Protein AF-A0A3D3GBI4-F1 (afdb_monomer_lite)

Foldseek 3Di:
DDDDDDDPPDDPDDDDPDPPPPPPPDDQQAADFAWKAFPDKPDPLQAIWGKDFDDDPRGTFKIFIAGDDPHPDGDRDIWTWDDDPVFIWTDDVQWIWTRRHHFWIWIARNVVRIITIIGHD

Secondary structure (DSSP, 8-state):
--------------------------------SEEEEEEEESSTTPPPEEEEEEEETTEEEEEEEEE-SS-S----EEEEEEEETTEEEEEETTEEEEE-SSSEEEEEETTTTEEEEEEE-

pLDDT: mean 82.1, std 20.18, range [38.22, 98.38]

Sequence (121 aa):
MKLVSVPACLLLLGAAANLAAAADLNSPNDLKNGLYVPLTANNSSVCPQEVRTFRQNGRLTAIKVAYVGDCYYSGPFEYYCAETPNELRCSSPGMLFVIRDSTHYLWINETYDIFAEFELE

Radius of gyration: 24.99 Å; chains: 1; bounding box: 65×33×74 Å

Structure (mmCIF, N/CA/C/O backbone):
data_AF-A0A3D3GBI4-F1
#
_entry.id   AF-A0A3D3GBI4-F1
#
loop_
_atom_site.group_PDB
_atom_site.id
_atom_site.type_symbol
_atom_site.label_atom_id
_atom_site.label_alt_id
_atom_site.label_comp_id
_atom_site.label_asym_id
_atom_site.label_entity_id
_atom_site.label_seq_id
_atom_site.pdbx_PDB_ins_code
_atom_site.Cartn_x
_atom_site.Cartn_y
_atom_site.Cartn_z
_atom_site.occupancy
_atom_site.B_iso_or_equiv
_atom_site.auth_seq_id
_atom_site.auth_comp_id
_atom_site.auth_asym_id
_atom_site.auth_atom_id
_atom_site.pdbx_PDB_model_num
ATOM 1 N N . MET A 1 1 ? -50.222 20.719 60.724 1.00 45.97 1 MET A N 1
ATOM 2 C CA . MET A 1 1 ? -49.212 19.896 60.025 1.00 45.97 1 MET A CA 1
ATOM 3 C C . MET A 1 1 ? -49.905 18.879 59.122 1.00 45.97 1 MET A C 1
ATOM 5 O O . MET A 1 1 ? -50.408 17.891 59.634 1.00 45.97 1 MET A O 1
ATOM 9 N N . LYS A 1 2 ? -49.955 19.121 57.809 1.00 38.66 2 LYS A N 1
ATOM 10 C CA . LYS A 1 2 ? -49.663 18.145 56.741 1.00 38.66 2 LYS A CA 1
ATOM 11 C C . LYS A 1 2 ? -49.747 18.857 55.391 1.00 38.66 2 LYS A C 1
ATOM 13 O O . LYS A 1 2 ? -50.551 19.764 55.214 1.00 38.66 2 LYS A O 1
ATOM 18 N N . LEU A 1 3 ? -48.797 18.497 54.538 1.00 40.19 3 LEU A N 1
ATOM 19 C CA . LEU A 1 3 ? -48.346 19.220 53.364 1.00 40.19 3 LEU A CA 1
ATOM 20 C C . LEU A 1 3 ? -49.242 19.045 52.129 1.00 40.19 3 LEU A C 1
ATOM 22 O O . LEU A 1 3 ? -49.861 18.008 51.915 1.00 40.19 3 LEU A O 1
ATOM 26 N N . VAL A 1 4 ? -49.180 20.108 51.329 1.00 44.00 4 VAL A N 1
ATOM 27 C CA . VAL A 1 4 ? -49.397 20.298 49.887 1.00 44.00 4 VAL A CA 1
ATOM 28 C C . VAL A 1 4 ? -48.995 19.098 49.013 1.00 44.00 4 VAL A C 1
ATOM 30 O O . VAL A 1 4 ? -47.946 18.506 49.249 1.00 44.00 4 VAL A O 1
ATOM 33 N N . SER A 1 5 ? -49.735 18.843 47.926 1.00 44.22 5 SER A N 1
ATOM 34 C CA . SER A 1 5 ? -49.130 18.546 46.613 1.00 44.22 5 SER A CA 1
ATOM 35 C C . SER A 1 5 ? -50.149 18.704 45.474 1.00 44.22 5 SER A C 1
ATOM 37 O O . SER A 1 5 ? -51.191 18.053 45.462 1.00 44.22 5 SER A O 1
ATOM 39 N N . VAL A 1 6 ? -49.834 19.600 44.537 1.00 50.53 6 VAL A N 1
ATOM 40 C CA . VAL A 1 6 ? -50.540 19.876 43.276 1.00 50.53 6 VAL A CA 1
ATOM 41 C C . VAL A 1 6 ? -49.883 19.025 42.184 1.00 50.53 6 VAL A C 1
ATOM 43 O O . VAL A 1 6 ? -48.655 19.064 42.086 1.00 50.53 6 VAL A O 1
ATOM 46 N N . PRO A 1 7 ? -50.619 18.294 41.327 1.00 53.81 7 PRO A N 1
ATOM 47 C CA . PRO A 1 7 ? -49.999 17.648 40.183 1.00 53.81 7 PRO A CA 1
ATOM 48 C C . PRO A 1 7 ? -49.744 18.689 39.086 1.00 53.81 7 PRO A C 1
ATOM 50 O O . PRO A 1 7 ? -50.653 19.154 38.400 1.00 53.81 7 PRO A O 1
ATOM 53 N N . ALA A 1 8 ? -48.471 19.048 38.945 1.00 52.56 8 ALA A N 1
ATOM 54 C CA . ALA A 1 8 ? -47.918 19.741 37.796 1.00 52.56 8 ALA A CA 1
ATOM 55 C C . ALA A 1 8 ? -48.031 18.840 36.554 1.00 52.56 8 ALA A C 1
ATOM 57 O O . ALA A 1 8 ? -47.283 17.872 36.417 1.00 52.56 8 ALA A O 1
ATOM 58 N N . CYS A 1 9 ? -48.956 19.144 35.641 1.00 45.69 9 CYS A N 1
ATOM 59 C CA . CYS A 1 9 ? -48.898 18.594 34.290 1.00 45.69 9 CYS A CA 1
ATOM 60 C C . CYS A 1 9 ? -47.935 19.471 33.485 1.00 45.69 9 CYS A C 1
ATOM 62 O O . CYS A 1 9 ? -48.255 20.584 33.068 1.00 45.69 9 CYS A O 1
ATOM 64 N N . LEU A 1 10 ? -46.700 18.982 33.436 1.00 53.53 10 LEU A N 1
ATOM 65 C CA . LEU A 1 10 ? -45.513 19.616 32.893 1.00 53.53 10 LEU A CA 1
ATOM 66 C C . LEU A 1 10 ? -45.662 19.876 31.385 1.00 53.53 10 LEU A C 1
ATOM 68 O O . LEU A 1 10 ? -46.054 19.001 30.617 1.00 53.53 10 LEU A O 1
ATOM 72 N N . LEU A 1 11 ? -45.296 21.094 30.994 1.00 48.66 11 LEU A N 1
ATOM 73 C CA . LEU A 1 11 ? -45.111 21.566 29.626 1.00 48.66 11 LEU A CA 1
ATOM 74 C C . LEU A 1 11 ? -44.174 20.633 28.841 1.00 48.66 11 LEU A C 1
ATOM 76 O O . LEU A 1 11 ? -43.018 20.462 29.220 1.00 48.66 11 LEU A O 1
ATOM 80 N N . LEU A 1 12 ? -44.636 20.098 27.710 1.00 49.75 12 LEU A N 1
ATOM 81 C CA . LEU A 1 12 ? -43.760 19.513 26.694 1.00 49.75 12 LEU A CA 1
ATOM 82 C C . LEU A 1 12 ? -43.375 20.607 25.689 1.00 49.75 12 LEU A C 1
ATOM 84 O O . LEU A 1 12 ? -44.030 20.802 24.669 1.00 49.75 12 LEU A O 1
ATOM 88 N N . LEU A 1 13 ? -42.304 21.333 26.008 1.00 53.69 13 LEU A N 1
ATOM 89 C CA . LEU A 1 13 ? -41.480 22.058 25.040 1.00 53.69 13 LEU A CA 1
ATOM 90 C C . LEU A 1 13 ? -40.126 21.345 24.957 1.00 53.69 13 LEU A C 1
ATOM 92 O O . LEU A 1 13 ? -39.475 21.127 25.974 1.00 53.69 13 LEU A O 1
ATOM 96 N N . GLY A 1 14 ? -39.709 21.009 23.741 1.00 47.09 14 GLY A N 1
ATOM 97 C CA . GLY A 1 14 ? -38.411 20.407 23.425 1.00 47.09 14 GLY A CA 1
ATOM 98 C C . GLY A 1 14 ? -38.514 19.743 22.054 1.00 47.09 14 GLY A C 1
ATOM 99 O O . GLY A 1 14 ? -38.974 18.615 21.961 1.00 47.09 14 GLY A O 1
ATOM 100 N N . ALA A 1 15 ? -38.420 20.467 20.937 1.00 53.03 15 ALA A N 1
ATOM 101 C CA . ALA A 1 15 ? -37.238 21.126 20.375 1.00 53.03 15 ALA A CA 1
ATOM 102 C C . ALA A 1 15 ? -36.082 20.154 20.077 1.00 53.03 15 ALA A C 1
ATOM 104 O O . ALA A 1 15 ? -35.593 19.460 20.960 1.00 53.03 15 ALA A O 1
ATOM 105 N N . ALA A 1 16 ? -35.637 20.216 18.817 1.00 52.06 16 ALA A N 1
ATOM 106 C CA . ALA A 1 16 ? -34.437 19.613 18.241 1.00 52.06 16 ALA A CA 1
ATOM 107 C C . ALA A 1 16 ? -34.462 18.087 18.029 1.00 52.06 16 ALA A C 1
ATOM 109 O O . ALA A 1 16 ? -33.793 17.320 18.716 1.00 52.06 16 ALA A O 1
ATOM 110 N N . ALA A 1 17 ? -35.136 17.654 16.956 1.00 50.12 17 ALA A N 1
ATOM 111 C CA . ALA A 1 17 ? -34.639 16.502 16.212 1.00 50.12 17 ALA A CA 1
ATOM 112 C C . ALA A 1 17 ? -33.276 16.904 15.629 1.00 50.12 17 ALA A C 1
ATOM 114 O O . ALA A 1 17 ? -33.194 17.733 14.722 1.00 50.12 17 ALA A O 1
ATOM 115 N N . ASN A 1 18 ? -32.213 16.386 16.240 1.00 49.69 18 ASN A N 1
ATOM 116 C CA . ASN A 1 18 ? -30.837 16.559 15.803 1.00 49.69 18 ASN A CA 1
ATOM 117 C C . ASN A 1 18 ? -30.716 16.208 14.314 1.00 49.69 18 ASN A C 1
ATOM 119 O O . ASN A 1 18 ? -30.832 15.042 13.938 1.00 49.69 18 ASN A O 1
ATOM 123 N N . LEU A 1 19 ? -30.426 17.207 13.475 1.00 48.38 19 LEU A N 1
ATOM 124 C CA . LEU A 1 19 ? -29.750 16.978 12.203 1.00 48.38 19 LEU A CA 1
ATOM 125 C C . LEU A 1 19 ? -28.326 16.497 12.515 1.00 48.38 19 LEU A C 1
ATOM 127 O O . LEU A 1 19 ? -27.371 17.263 12.471 1.00 48.38 19 LEU A O 1
ATOM 131 N N . ALA A 1 20 ? -28.181 15.214 12.833 1.00 50.03 20 ALA A N 1
ATOM 132 C CA . ALA A 1 20 ? -26.920 14.499 12.689 1.00 50.03 20 ALA A CA 1
ATOM 133 C C . ALA A 1 20 ? -26.933 13.787 11.330 1.00 50.03 20 ALA A C 1
ATOM 135 O O . ALA A 1 20 ? -26.866 12.570 11.233 1.00 50.03 20 ALA A O 1
ATOM 136 N N . ALA A 1 21 ? -27.082 14.582 10.275 1.00 44.81 21 ALA A N 1
ATOM 137 C CA . ALA A 1 21 ? -26.713 14.204 8.920 1.00 44.81 21 ALA A CA 1
ATOM 138 C C . ALA A 1 21 ? -25.536 15.096 8.513 1.00 44.81 21 ALA A C 1
ATOM 140 O O . ALA A 1 21 ? -25.575 15.804 7.510 1.00 44.81 21 ALA A O 1
ATOM 141 N N . ALA A 1 22 ? -24.493 15.109 9.349 1.00 44.62 22 ALA A N 1
ATOM 142 C CA . ALA A 1 22 ? -23.168 15.364 8.822 1.00 44.62 22 ALA A CA 1
ATOM 143 C C . ALA A 1 22 ? -22.858 14.129 7.985 1.00 44.62 22 ALA A C 1
ATOM 145 O O . ALA A 1 22 ? -22.740 13.028 8.517 1.00 44.62 22 ALA A O 1
ATOM 146 N N . ALA A 1 23 ? -22.902 14.326 6.673 1.00 44.06 23 ALA A N 1
ATOM 147 C CA . ALA A 1 23 ? -22.585 13.330 5.681 1.00 44.06 23 ALA A CA 1
ATOM 148 C C . ALA A 1 23 ? -21.359 12.523 6.118 1.00 44.06 23 ALA A C 1
ATOM 150 O O . ALA A 1 23 ? -20.313 13.086 6.442 1.00 44.06 23 ALA A O 1
ATOM 151 N N . ASP A 1 24 ? -21.549 11.210 6.117 1.00 40.38 24 ASP A N 1
ATOM 152 C CA . ASP A 1 24 ? -20.538 10.162 6.098 1.00 40.38 24 ASP A CA 1
ATOM 153 C C . ASP A 1 24 ? -19.692 10.366 4.825 1.00 40.38 24 ASP A C 1
ATOM 155 O O . ASP A 1 24 ? -19.893 9.750 3.780 1.00 40.38 24 ASP A O 1
ATOM 159 N N . LEU A 1 25 ? -18.868 11.412 4.837 1.00 38.22 25 LEU A N 1
ATOM 160 C CA . LEU A 1 25 ? -18.054 11.841 3.713 1.00 38.22 25 LEU A CA 1
ATOM 161 C C . LEU A 1 25 ? -16.840 10.914 3.658 1.00 38.22 25 LEU A C 1
ATOM 163 O O . LEU A 1 25 ? -15.840 11.159 4.319 1.00 38.22 25 LEU A O 1
ATOM 167 N N . ASN A 1 26 ? -16.934 9.879 2.822 1.00 43.72 26 ASN A N 1
ATOM 168 C CA . ASN A 1 26 ? -15.786 9.214 2.204 1.00 43.72 26 ASN A CA 1
ATOM 169 C C . ASN A 1 26 ? -14.736 8.630 3.168 1.00 43.72 26 ASN A C 1
ATOM 171 O O . ASN A 1 26 ? -13.576 9.026 3.090 1.00 43.72 26 ASN A O 1
ATOM 175 N N . SER A 1 27 ? -15.065 7.659 4.024 1.00 44.62 27 SER A N 1
ATOM 176 C CA . SER A 1 27 ? -13.991 6.867 4.649 1.00 44.62 27 SER A CA 1
ATOM 177 C C . SER A 1 27 ? -13.680 5.645 3.774 1.00 44.62 27 SER A C 1
ATOM 179 O O . SER A 1 27 ? -14.500 4.721 3.742 1.00 44.62 27 SER A O 1
ATOM 181 N N . PRO A 1 28 ? -12.541 5.593 3.048 1.00 56.06 28 PRO A N 1
ATOM 182 C CA . PRO A 1 28 ? -12.109 4.410 2.308 1.00 56.06 28 PRO A CA 1
ATOM 183 C C . PRO A 1 28 ? -11.606 3.359 3.303 1.00 56.06 28 PRO A C 1
ATOM 185 O O . PRO A 1 28 ? -10.417 3.094 3.421 1.00 56.06 28 PRO A O 1
ATOM 188 N N . ASN A 1 29 ? -12.527 2.791 4.081 1.00 65.19 29 ASN A N 1
ATOM 189 C CA . ASN A 1 29 ? -12.224 1.878 5.185 1.00 65.19 29 ASN A CA 1
ATOM 190 C C . ASN A 1 29 ? -12.005 0.433 4.745 1.00 65.19 29 ASN A C 1
ATOM 192 O O . ASN A 1 29 ? -11.975 -0.474 5.582 1.00 65.19 29 ASN A O 1
ATOM 196 N N . ASP A 1 30 ? -11.881 0.206 3.444 1.00 80.69 30 ASP A N 1
ATOM 197 C CA . ASP A 1 30 ? -11.824 -1.130 2.898 1.00 80.69 30 ASP A CA 1
ATOM 198 C C . ASP A 1 30 ? -10.754 -1.248 1.824 1.00 80.69 30 ASP A C 1
ATOM 200 O O . ASP A 1 30 ? -10.477 -0.304 1.094 1.00 80.69 30 ASP A O 1
ATOM 204 N N . LEU A 1 31 ? -10.175 -2.440 1.754 1.00 94.06 31 LEU A N 1
ATOM 205 C CA . LEU A 1 31 ? -9.266 -2.883 0.712 1.00 94.06 31 LEU A CA 1
ATOM 206 C C . LEU A 1 31 ? -9.491 -4.387 0.537 1.00 94.06 31 LEU A C 1
ATOM 208 O O . LEU A 1 31 ? -9.514 -5.145 1.513 1.00 94.06 31 LEU A O 1
ATOM 212 N N . LYS A 1 32 ? -9.710 -4.847 -0.691 1.00 96.12 32 LYS A N 1
ATOM 213 C CA . LYS A 1 32 ? -9.958 -6.265 -0.970 1.00 96.12 32 LYS A CA 1
ATOM 214 C C . LYS A 1 32 ? -8.654 -7.057 -0.985 1.00 96.12 32 LYS A C 1
ATOM 216 O O . LYS A 1 32 ? -7.586 -6.523 -1.270 1.00 96.12 32 LYS A O 1
ATOM 221 N N . ASN A 1 33 ? -8.757 -8.350 -0.692 1.00 97.50 33 ASN A N 1
ATOM 222 C CA . ASN A 1 33 ? -7.654 -9.282 -0.923 1.00 97.50 33 ASN A CA 1
ATOM 223 C C . ASN A 1 33 ? -7.490 -9.521 -2.424 1.00 97.50 33 ASN A C 1
ATOM 225 O O . ASN A 1 33 ? -8.499 -9.639 -3.118 1.00 97.50 33 ASN A O 1
ATOM 229 N N . GLY A 1 34 ? -6.256 -9.690 -2.889 1.00 97.75 34 GLY A N 1
ATOM 230 C CA . GLY A 1 34 ? -5.989 -10.091 -4.268 1.00 97.75 34 GLY A CA 1
ATOM 231 C C . GLY A 1 34 ? -4.641 -9.615 -4.785 1.00 97.75 34 GLY A C 1
ATOM 232 O O . GLY A 1 34 ? -3.794 -9.170 -4.009 1.00 97.75 34 GLY A O 1
ATOM 233 N N . LEU A 1 35 ? -4.451 -9.756 -6.094 1.00 97.88 35 LEU A N 1
ATOM 234 C CA . LEU A 1 35 ? -3.269 -9.284 -6.797 1.00 97.88 35 LEU A CA 1
ATOM 235 C C . LEU A 1 35 ? -3.519 -7.861 -7.287 1.00 97.88 35 LEU A C 1
ATOM 237 O O . LEU A 1 35 ? -4.457 -7.612 -8.034 1.00 97.88 35 LEU A O 1
ATOM 241 N N . TYR A 1 36 ? -2.677 -6.940 -6.849 1.00 98.06 36 TYR A N 1
ATOM 242 C CA . TYR A 1 36 ? -2.711 -5.558 -7.285 1.00 98.06 36 TYR A CA 1
ATOM 243 C C . TYR A 1 36 ? -1.600 -5.316 -8.293 1.00 98.06 36 TYR A C 1
ATOM 245 O O . TYR A 1 36 ? -0.443 -5.677 -8.052 1.00 98.06 36 TYR A O 1
ATOM 253 N N . VAL A 1 37 ? -1.942 -4.677 -9.405 1.00 97.19 37 VAL A N 1
ATOM 254 C CA . VAL A 1 37 ? -1.020 -4.358 -10.495 1.00 97.19 37 VAL A CA 1
ATOM 255 C C . VAL A 1 37 ? -0.763 -2.848 -10.554 1.00 97.19 37 VAL A C 1
ATOM 257 O O . VAL A 1 37 ? -1.674 -2.066 -10.271 1.00 97.19 37 VAL A O 1
ATOM 260 N N . PRO A 1 38 ? 0.463 -2.401 -10.889 1.00 96.75 38 PRO A N 1
ATOM 261 C CA . PRO A 1 38 ? 0.748 -0.977 -11.020 1.00 96.75 38 PRO A CA 1
ATOM 262 C C . PRO A 1 38 ? 0.003 -0.378 -12.223 1.00 96.75 38 PRO A C 1
ATOM 264 O O . PRO A 1 38 ? 0.186 -0.830 -13.352 1.00 96.75 38 PRO A O 1
ATOM 267 N N . LEU A 1 39 ? -0.786 0.670 -11.992 1.00 96.88 39 LEU A N 1
ATOM 268 C CA . LEU A 1 39 ? -1.402 1.497 -13.034 1.00 96.88 39 LEU A CA 1
ATOM 269 C C . LEU A 1 39 ? -0.436 2.564 -13.544 1.00 96.88 39 LEU A C 1
ATOM 271 O O . LEU A 1 39 ? -0.267 2.764 -14.747 1.00 96.88 39 LEU A O 1
ATOM 275 N N . THR A 1 40 ? 0.198 3.262 -12.607 1.00 97.06 40 THR A N 1
ATOM 276 C CA . THR A 1 40 ? 1.185 4.307 -12.868 1.00 97.06 40 THR A CA 1
ATOM 277 C C . THR A 1 40 ? 2.341 4.135 -11.892 1.00 97.06 40 THR A C 1
ATOM 279 O O . THR A 1 40 ? 2.144 3.700 -10.760 1.00 97.06 40 THR A O 1
ATOM 282 N N . ALA A 1 41 ? 3.564 4.443 -12.319 1.00 96.50 41 ALA A N 1
ATOM 283 C CA . ALA A 1 41 ? 4.741 4.391 -11.460 1.00 96.50 41 ALA A CA 1
ATOM 284 C C . ALA A 1 41 ? 5.808 5.367 -11.956 1.00 96.50 41 ALA A C 1
ATOM 286 O O . ALA A 1 41 ? 5.981 5.546 -13.163 1.00 96.50 41 ALA A O 1
ATOM 287 N N . ASN A 1 42 ? 6.569 5.955 -11.034 1.00 96.94 42 ASN A N 1
ATOM 288 C CA . ASN A 1 42 ? 7.755 6.743 -11.384 1.00 96.94 42 ASN A CA 1
ATOM 289 C C . ASN A 1 42 ? 9.027 5.884 -11.545 1.00 96.94 42 ASN A C 1
ATOM 291 O O . ASN A 1 42 ? 10.102 6.415 -11.820 1.00 96.94 42 ASN A O 1
ATOM 295 N N . ASN A 1 43 ? 8.920 4.563 -11.379 1.00 93.19 43 ASN A N 1
ATOM 296 C CA . ASN A 1 43 ? 10.020 3.615 -11.510 1.00 93.19 43 ASN A CA 1
ATOM 297 C C . ASN A 1 43 ? 9.536 2.325 -12.189 1.00 93.19 43 ASN A C 1
ATOM 299 O O . ASN A 1 43 ? 8.497 1.778 -11.828 1.00 93.19 43 ASN A O 1
ATOM 303 N N . SER A 1 44 ? 10.301 1.820 -13.159 1.00 89.94 44 SER A N 1
ATOM 304 C CA . SER A 1 44 ? 9.941 0.628 -13.940 1.00 89.94 44 SER A CA 1
ATOM 305 C C . SER A 1 44 ? 10.059 -0.691 -13.175 1.00 89.94 44 SER A C 1
ATOM 307 O O . SER A 1 44 ? 9.576 -1.710 -13.652 1.00 89.94 44 SER A O 1
ATOM 309 N N . SER A 1 45 ? 10.721 -0.694 -12.019 1.00 87.88 45 SER A N 1
ATOM 310 C CA . SER A 1 45 ? 10.953 -1.892 -11.206 1.00 87.88 45 SER A CA 1
ATOM 311 C C . SER A 1 45 ? 9.869 -2.114 -10.147 1.00 87.88 45 SER A C 1
ATOM 313 O O . SER A 1 45 ? 10.052 -2.921 -9.235 1.00 87.88 45 SER A O 1
ATOM 315 N N . VAL A 1 46 ? 8.754 -1.380 -10.221 1.00 92.75 46 VAL A N 1
ATOM 316 C CA . VAL A 1 46 ? 7.607 -1.599 -9.340 1.00 92.75 46 VAL A CA 1
ATOM 317 C C . VAL A 1 46 ? 6.858 -2.844 -9.798 1.00 92.75 46 VAL A C 1
ATOM 319 O O . VAL A 1 46 ? 6.380 -2.929 -10.925 1.00 92.75 46 VAL A O 1
ATOM 322 N N . CYS A 1 47 ? 6.752 -3.808 -8.896 1.00 93.00 47 CYS A N 1
ATOM 323 C CA . CYS A 1 47 ? 6.125 -5.087 -9.170 1.00 93.00 47 CYS A CA 1
ATOM 324 C C . CYS A 1 47 ? 4.662 -5.147 -8.726 1.00 93.00 47 CYS A C 1
ATOM 326 O O . CYS A 1 47 ? 4.288 -4.427 -7.794 1.00 93.00 47 CYS A O 1
ATOM 328 N N . PRO A 1 48 ? 3.877 -6.085 -9.288 1.00 96.31 48 PRO A N 1
ATOM 329 C CA . PRO A 1 48 ? 2.605 -6.502 -8.713 1.00 96.31 48 PRO A CA 1
ATOM 330 C C . PRO A 1 48 ? 2.733 -6.966 -7.256 1.00 96.31 48 PRO A C 1
ATOM 332 O O . PRO A 1 48 ? 3.792 -7.417 -6.806 1.00 96.31 48 PRO A O 1
ATOM 335 N N . GLN A 1 49 ? 1.637 -6.857 -6.513 1.00 96.81 49 GLN A N 1
ATOM 336 C CA . GLN A 1 49 ? 1.593 -7.068 -5.070 1.00 96.81 49 GLN A CA 1
ATOM 337 C C . GLN A 1 49 ? 0.401 -7.953 -4.690 1.00 96.81 49 GLN A C 1
ATOM 339 O O . GLN A 1 49 ? -0.748 -7.572 -4.892 1.00 96.81 49 GLN A O 1
ATOM 344 N N . GLU A 1 50 ? 0.648 -9.129 -4.108 1.00 97.19 50 GLU A N 1
ATOM 345 C CA . GLU A 1 50 ? -0.410 -9.917 -3.469 1.00 97.19 50 GLU A CA 1
ATOM 346 C C . GLU A 1 50 ? -0.711 -9.315 -2.092 1.00 97.19 50 GLU A C 1
ATOM 348 O O . GLU A 1 50 ? 0.141 -9.312 -1.197 1.00 97.19 50 GLU A O 1
ATOM 353 N N . VAL A 1 51 ? -1.934 -8.819 -1.920 1.00 97.69 51 VAL A N 1
ATOM 354 C CA . VAL A 1 51 ? -2.399 -8.150 -0.707 1.00 97.69 51 VAL A CA 1
ATOM 355 C C . VAL A 1 51 ? -3.399 -9.028 0.036 1.00 97.69 51 VAL A C 1
ATOM 357 O O . VAL A 1 51 ? -4.381 -9.526 -0.521 1.00 97.69 51 VAL A O 1
ATOM 360 N N . ARG A 1 52 ? -3.176 -9.176 1.343 1.00 97.62 52 ARG A N 1
ATOM 361 C CA . ARG A 1 52 ? -4.111 -9.790 2.292 1.00 97.62 52 ARG A CA 1
ATOM 362 C C . ARG A 1 52 ? -4.448 -8.803 3.391 1.00 97.62 52 ARG A C 1
ATOM 364 O O . ARG A 1 52 ? -3.565 -8.177 3.958 1.00 97.62 52 ARG A O 1
ATOM 371 N N . THR A 1 53 ? -5.718 -8.693 3.727 1.00 96.50 53 THR A N 1
ATOM 372 C CA . THR A 1 53 ? -6.249 -7.679 4.634 1.00 96.50 53 THR A CA 1
ATOM 373 C C . THR A 1 53 ? -6.668 -8.289 5.962 1.00 96.50 53 THR A C 1
ATOM 375 O O . THR A 1 53 ? -7.244 -9.377 6.018 1.00 96.50 53 THR A O 1
ATOM 378 N N . PHE A 1 54 ? -6.394 -7.568 7.044 1.00 96.12 54 PHE A N 1
ATOM 379 C CA . PHE A 1 54 ? -6.776 -7.928 8.403 1.00 96.12 54 PHE A CA 1
ATOM 380 C C . PHE A 1 54 ? -7.777 -6.905 8.907 1.00 96.12 54 PHE A C 1
ATOM 382 O O . PHE A 1 54 ? -7.570 -5.699 8.764 1.00 96.12 54 PHE A O 1
ATOM 389 N N . ARG A 1 55 ? -8.881 -7.393 9.476 1.00 92.88 55 ARG A N 1
ATOM 390 C CA . ARG A 1 55 ? -9.960 -6.541 9.970 1.00 92.88 55 ARG A CA 1
ATOM 391 C C . ARG A 1 55 ? -10.257 -6.822 11.430 1.00 92.88 55 ARG A C 1
ATOM 393 O O . ARG A 1 55 ? -10.268 -7.976 11.857 1.00 92.88 55 ARG A O 1
ATOM 400 N N . GLN A 1 56 ? -10.587 -5.767 12.162 1.00 91.38 56 GLN A N 1
ATOM 401 C CA . GLN A 1 56 ? -11.124 -5.845 13.514 1.00 91.38 56 GLN A CA 1
ATOM 402 C C . GLN A 1 56 ? -12.344 -4.935 13.609 1.00 91.38 56 GLN A C 1
ATOM 404 O O . GLN A 1 56 ? -12.285 -3.770 13.227 1.00 91.38 56 GLN A O 1
ATOM 409 N N . ASN A 1 57 ? -13.468 -5.472 14.092 1.00 88.31 57 ASN A N 1
ATOM 410 C CA . ASN A 1 57 ? -14.734 -4.736 14.209 1.00 88.31 57 ASN A CA 1
ATOM 411 C C . ASN A 1 57 ? -15.165 -4.054 12.894 1.00 88.31 57 ASN A C 1
ATOM 413 O O . ASN A 1 57 ? -15.622 -2.915 12.898 1.00 88.31 57 ASN A O 1
ATOM 417 N N . GLY A 1 58 ? -14.969 -4.741 11.762 1.00 84.38 58 GLY A N 1
ATOM 418 C CA . GLY A 1 58 ? -15.333 -4.238 10.432 1.00 84.38 58 GLY A CA 1
ATOM 419 C C . GLY A 1 58 ? -14.380 -3.197 9.835 1.00 84.38 58 GLY A C 1
ATOM 420 O O . GLY A 1 58 ? -14.635 -2.739 8.730 1.00 84.38 58 GLY A O 1
ATOM 421 N N . ARG A 1 59 ? -13.282 -2.846 10.517 1.00 87.06 59 ARG A N 1
ATOM 422 C CA . ARG A 1 59 ? -12.295 -1.859 10.047 1.00 87.06 59 ARG A CA 1
ATOM 423 C C . ARG A 1 59 ? -11.006 -2.536 9.613 1.00 87.06 59 ARG A C 1
ATOM 425 O O . ARG A 1 59 ? -10.582 -3.491 10.267 1.00 87.06 59 ARG A O 1
ATOM 432 N N . LEU A 1 60 ? -10.381 -2.037 8.549 1.00 93.12 60 LEU A N 1
ATOM 433 C CA . LEU A 1 60 ? -9.049 -2.467 8.128 1.00 93.12 60 LEU A CA 1
ATOM 434 C C . LEU A 1 60 ? -8.007 -2.041 9.174 1.00 93.12 60 LEU A C 1
ATOM 436 O O . LEU A 1 60 ? -7.853 -0.857 9.455 1.00 93.12 60 LEU A O 1
ATOM 440 N N . THR A 1 61 ? -7.294 -3.006 9.754 1.00 95.38 61 THR A N 1
ATOM 441 C CA . THR A 1 61 ? -6.282 -2.757 10.797 1.00 95.38 61 THR A CA 1
ATOM 442 C C . THR A 1 61 ? -4.863 -3.065 10.348 1.00 95.38 61 THR A C 1
ATOM 444 O O . THR A 1 61 ? -3.919 -2.514 10.909 1.00 95.38 61 THR A O 1
ATOM 447 N N . ALA A 1 62 ? -4.695 -3.930 9.351 1.00 97.06 62 ALA A N 1
ATOM 448 C CA . ALA A 1 62 ? -3.404 -4.201 8.735 1.00 97.06 62 ALA A CA 1
ATOM 449 C C . ALA A 1 62 ? -3.571 -4.787 7.331 1.00 97.06 62 ALA A C 1
ATOM 451 O O . ALA A 1 62 ? -4.618 -5.346 6.986 1.00 97.06 62 ALA A O 1
ATOM 452 N N . ILE A 1 63 ? -2.493 -4.732 6.555 1.00 97.75 63 ILE A N 1
ATOM 453 C CA . ILE A 1 63 ? -2.332 -5.469 5.304 1.00 97.75 63 ILE A CA 1
ATOM 454 C C . ILE A 1 63 ? -1.039 -6.287 5.348 1.00 97.75 63 ILE A C 1
ATOM 456 O O . ILE A 1 63 ? -0.036 -5.844 5.903 1.00 97.75 63 ILE A O 1
ATOM 460 N N . LYS A 1 64 ? -1.045 -7.481 4.757 1.00 97.44 64 LYS A N 1
ATOM 461 C CA . LYS A 1 64 ? 0.160 -8.223 4.386 1.00 97.44 64 LYS A CA 1
ATOM 462 C C . LYS A 1 64 ? 0.360 -8.126 2.891 1.00 97.44 64 LYS A C 1
ATOM 464 O O . LYS A 1 64 ? -0.569 -8.427 2.147 1.00 97.44 64 LYS A O 1
ATOM 469 N N . VAL A 1 65 ? 1.565 -7.760 2.480 1.00 96.75 65 VAL A N 1
ATOM 470 C CA . VAL A 1 65 ? 1.913 -7.558 1.074 1.00 96.75 65 VAL A CA 1
ATOM 471 C C . VAL A 1 65 ? 3.097 -8.434 0.708 1.00 96.75 65 VAL A C 1
ATOM 473 O O . VAL A 1 65 ? 4.154 -8.355 1.339 1.00 96.75 65 VAL A O 1
ATOM 476 N N . ALA A 1 66 ? 2.923 -9.268 -0.312 1.00 95.44 66 ALA A N 1
ATOM 477 C CA . ALA A 1 66 ? 4.000 -9.992 -0.969 1.00 95.44 66 ALA A CA 1
ATOM 478 C C . ALA A 1 66 ? 4.204 -9.422 -2.377 1.00 95.44 66 ALA A C 1
ATOM 480 O O . ALA A 1 66 ? 3.272 -9.373 -3.171 1.00 95.44 66 ALA A O 1
ATOM 481 N N . TYR A 1 67 ? 5.422 -8.986 -2.684 1.00 93.69 67 TYR A N 1
ATOM 482 C CA . TYR A 1 67 ? 5.785 -8.518 -4.020 1.00 93.69 67 TYR A CA 1
ATOM 483 C C . TYR A 1 67 ? 6.005 -9.722 -4.941 1.00 93.69 67 TYR A C 1
ATOM 485 O O . TYR A 1 67 ? 6.701 -10.668 -4.563 1.00 93.69 67 TYR A O 1
ATOM 493 N N . VAL A 1 68 ? 5.395 -9.694 -6.123 1.00 91.81 68 VAL A N 1
ATOM 494 C CA . VAL A 1 68 ? 5.383 -10.807 -7.078 1.00 91.81 68 VAL A CA 1
ATOM 495 C C . VAL A 1 68 ? 6.310 -10.492 -8.251 1.00 91.81 68 VAL A C 1
ATOM 497 O O . VAL A 1 68 ? 6.160 -9.460 -8.898 1.00 91.81 68 VAL A O 1
ATOM 500 N N . GLY A 1 69 ? 7.237 -11.404 -8.554 1.00 85.50 69 GLY A N 1
ATOM 501 C CA . GLY A 1 69 ? 8.228 -11.255 -9.627 1.00 85.50 69 GLY A CA 1
ATOM 502 C C . GLY A 1 69 ? 9.641 -10.977 -9.107 1.00 85.50 69 GLY A C 1
ATOM 503 O O . GLY A 1 69 ? 9.936 -11.201 -7.932 1.00 85.50 69 GLY A O 1
ATOM 504 N N . ASP A 1 70 ? 10.515 -10.489 -9.989 1.00 79.19 70 ASP A N 1
ATOM 505 C CA . ASP A 1 70 ? 11.935 -10.228 -9.702 1.00 79.19 70 ASP A CA 1
ATOM 506 C C . ASP A 1 70 ? 12.140 -8.883 -8.985 1.00 79.19 70 ASP A C 1
ATOM 508 O O . ASP A 1 70 ? 12.816 -7.968 -9.458 1.00 79.19 70 ASP A O 1
ATOM 512 N N . CYS A 1 71 ? 11.521 -8.752 -7.817 1.00 78.00 71 CYS A N 1
ATOM 513 C CA . CYS A 1 71 ? 11.564 -7.555 -6.987 1.00 78.00 71 CYS A CA 1
ATOM 514 C C . CYS A 1 71 ? 12.620 -7.736 -5.895 1.00 78.00 71 CYS A C 1
ATOM 516 O O . CYS A 1 71 ? 12.719 -8.801 -5.288 1.00 78.00 71 CYS A O 1
ATOM 518 N N . TYR A 1 72 ? 13.373 -6.676 -5.586 1.00 64.94 72 TYR A N 1
ATOM 519 C CA . TYR A 1 72 ? 14.445 -6.704 -4.577 1.00 64.9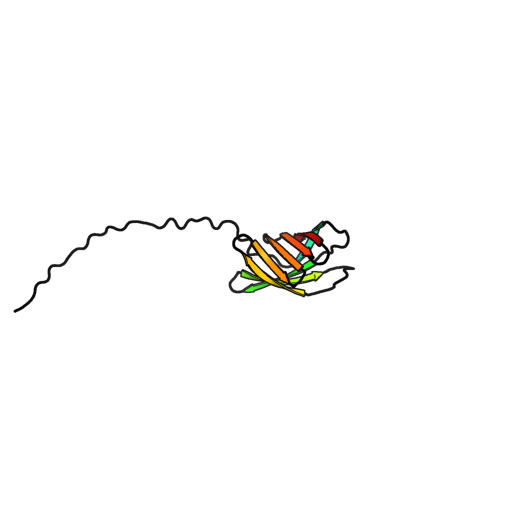4 72 TYR A CA 1
ATOM 520 C C . TYR A 1 72 ? 14.003 -7.203 -3.189 1.00 64.94 72 TYR A C 1
ATOM 522 O O . TYR A 1 72 ? 14.826 -7.718 -2.434 1.00 64.94 72 TYR A O 1
ATOM 530 N N . TYR A 1 73 ? 12.719 -7.065 -2.855 1.00 69.75 73 TYR A N 1
ATOM 531 C CA . TYR A 1 73 ? 12.130 -7.538 -1.609 1.00 69.75 73 TYR A CA 1
ATOM 532 C C . TYR A 1 73 ? 10.998 -8.511 -1.926 1.00 69.75 73 TYR A C 1
ATOM 534 O O . TYR A 1 73 ? 9.980 -8.106 -2.474 1.00 69.75 73 TYR A O 1
ATOM 542 N N . SER A 1 74 ? 11.146 -9.780 -1.553 1.00 73.75 74 SER A N 1
ATOM 543 C CA . SER A 1 74 ? 10.063 -10.768 -1.598 1.00 73.75 74 SER A CA 1
ATOM 544 C C . SER A 1 74 ? 9.475 -10.905 -0.191 1.00 73.75 74 SER A C 1
ATOM 546 O O . SER A 1 74 ? 10.163 -11.287 0.751 1.00 73.75 74 SER A O 1
ATOM 548 N N . GLY A 1 75 ? 8.218 -10.487 -0.027 1.00 80.12 75 GLY A N 1
ATOM 549 C CA . GLY A 1 75 ? 7.494 -10.538 1.248 1.00 80.12 75 GLY A CA 1
ATOM 550 C C . GLY A 1 75 ? 7.077 -11.962 1.664 1.00 80.12 75 GLY A C 1
ATOM 551 O O . GLY A 1 75 ? 7.663 -12.937 1.197 1.00 80.12 75 GLY A O 1
ATOM 552 N N . PRO A 1 76 ? 6.051 -12.120 2.525 1.00 89.56 76 PRO A N 1
ATOM 553 C CA . PRO A 1 76 ? 5.081 -11.100 2.921 1.00 89.56 76 PRO A CA 1
ATOM 554 C C . PRO A 1 76 ? 5.557 -10.200 4.071 1.00 89.56 76 PRO A C 1
ATOM 556 O O . PRO A 1 76 ? 6.036 -10.686 5.094 1.00 89.56 76 PRO A O 1
ATOM 559 N N . PHE A 1 77 ? 5.323 -8.895 3.941 1.00 95.00 77 PHE A N 1
ATOM 560 C CA . PHE A 1 77 ? 5.520 -7.903 5.003 1.00 95.00 77 PHE A CA 1
ATOM 561 C C . PHE A 1 77 ? 4.172 -7.406 5.519 1.00 95.00 77 PHE A C 1
ATOM 563 O O . PHE A 1 77 ? 3.232 -7.276 4.741 1.00 95.00 77 PHE A O 1
ATOM 570 N N . GLU A 1 78 ? 4.072 -7.146 6.820 1.00 97.12 78 GLU A N 1
ATOM 571 C CA . GLU A 1 78 ? 2.854 -6.645 7.463 1.00 97.12 78 GLU A CA 1
ATOM 572 C C . GLU A 1 78 ? 2.960 -5.136 7.711 1.00 97.12 78 GLU A C 1
ATOM 574 O O . GLU A 1 78 ? 3.971 -4.658 8.224 1.00 97.12 78 GLU A O 1
ATOM 579 N N . TYR A 1 79 ? 1.905 -4.403 7.360 1.00 97.25 79 TYR A N 1
ATOM 580 C CA . TYR A 1 79 ? 1.796 -2.955 7.504 1.00 97.25 79 TYR A CA 1
ATOM 581 C C . TYR A 1 79 ? 0.536 -2.638 8.303 1.00 97.25 79 TYR A C 1
ATOM 583 O O . TYR A 1 79 ? -0.570 -2.994 7.887 1.00 97.25 79 TYR A O 1
ATOM 591 N N . TYR A 1 80 ? 0.695 -1.976 9.446 1.00 97.38 80 TYR A N 1
ATOM 592 C CA . TYR A 1 80 ? -0.431 -1.602 10.299 1.00 97.38 80 TYR A CA 1
ATOM 593 C C . TYR A 1 80 ? -1.112 -0.356 9.762 1.00 97.38 80 TYR A C 1
ATOM 595 O O . TYR A 1 80 ? -0.446 0.574 9.305 1.00 97.38 80 TYR A O 1
ATOM 603 N N . CYS A 1 81 ? -2.438 -0.348 9.832 1.00 95.94 81 CYS A N 1
ATOM 604 C CA . CYS A 1 81 ? -3.255 0.732 9.320 1.00 95.94 81 CYS A CA 1
ATOM 605 C C . CYS A 1 81 ? -3.704 1.674 10.438 1.00 95.94 81 CYS A C 1
ATOM 607 O O . CYS A 1 81 ? -4.069 1.248 11.535 1.00 95.94 81 CYS A O 1
ATOM 609 N N . ALA A 1 82 ? -3.697 2.965 10.133 1.00 93.25 82 ALA A N 1
ATOM 610 C CA . ALA A 1 82 ? -4.218 4.025 10.970 1.00 93.25 82 ALA A CA 1
ATOM 611 C C . ALA A 1 82 ? -5.115 4.934 10.126 1.00 93.25 82 ALA A C 1
ATOM 613 O O . ALA A 1 82 ? -4.765 5.327 9.010 1.00 93.25 82 ALA A O 1
ATOM 614 N N . GLU A 1 83 ? -6.274 5.277 10.676 1.00 88.38 83 GLU A N 1
ATOM 615 C CA . GLU A 1 83 ? -7.140 6.300 10.102 1.00 88.38 83 GLU A CA 1
ATOM 616 C C . GLU A 1 83 ? -6.688 7.679 10.585 1.00 88.38 83 GLU A C 1
ATOM 618 O O . GLU A 1 83 ? -6.488 7.924 11.778 1.00 88.38 83 GLU A O 1
ATOM 623 N N . THR A 1 84 ? -6.542 8.589 9.635 1.00 81.81 84 THR A N 1
ATOM 624 C CA . THR A 1 84 ? -6.437 10.029 9.874 1.00 81.81 84 THR A CA 1
ATOM 625 C C . THR A 1 84 ? -7.768 10.682 9.491 1.00 81.81 84 THR A C 1
ATOM 627 O O . THR A 1 84 ? -8.560 10.046 8.798 1.00 81.81 84 THR A O 1
ATOM 630 N N . PRO A 1 85 ? -8.033 11.948 9.869 1.00 77.50 85 PRO A N 1
ATOM 631 C CA . PRO A 1 85 ? -9.299 12.609 9.537 1.00 77.50 85 PRO A CA 1
ATOM 632 C C . PRO A 1 85 ? -9.675 12.612 8.047 1.00 77.50 85 PRO A C 1
ATOM 634 O O . PRO A 1 85 ? -10.843 12.800 7.737 1.00 77.50 85 PRO A O 1
ATOM 637 N N . ASN A 1 86 ? -8.707 12.419 7.143 1.00 78.31 86 ASN A N 1
ATOM 638 C CA . ASN A 1 86 ? -8.926 12.514 5.700 1.00 78.31 86 ASN A CA 1
ATOM 639 C C . ASN A 1 86 ? -8.554 11.242 4.924 1.00 78.31 86 ASN A C 1
ATOM 641 O O . ASN A 1 86 ? -8.855 11.164 3.738 1.00 78.31 86 ASN A O 1
ATOM 645 N N . GLU A 1 87 ? -7.844 10.286 5.531 1.00 86.25 87 GLU A N 1
ATOM 646 C CA . GLU A 1 87 ? -7.245 9.163 4.798 1.00 86.25 87 GLU A CA 1
ATOM 647 C C . GLU A 1 87 ? -7.018 7.939 5.691 1.00 86.25 87 GLU A C 1
ATOM 649 O O . GLU A 1 87 ? -6.594 8.074 6.845 1.00 86.25 87 GLU A O 1
ATOM 654 N N . LEU A 1 88 ? -7.200 6.745 5.119 1.00 91.75 88 LEU A N 1
ATOM 655 C CA . LEU A 1 88 ? -6.727 5.482 5.679 1.00 91.75 88 LEU A CA 1
ATOM 656 C C . LEU A 1 88 ? -5.333 5.174 5.130 1.00 91.75 88 LEU A C 1
ATOM 658 O O . LEU A 1 88 ? -5.116 5.147 3.916 1.00 91.75 88 LEU A O 1
ATOM 662 N N . ARG A 1 89 ? -4.380 4.931 6.029 1.00 95.12 89 ARG A N 1
ATOM 663 C CA . ARG A 1 89 ? -2.985 4.686 5.66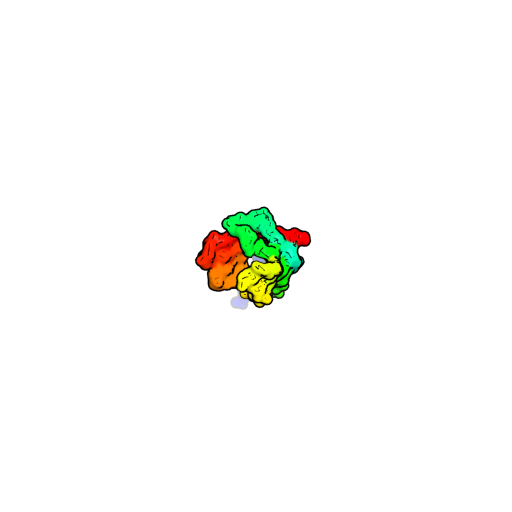4 1.00 95.12 89 ARG A CA 1
ATOM 664 C C . ARG A 1 89 ? -2.470 3.436 6.350 1.00 95.12 89 ARG A C 1
ATOM 666 O O . ARG A 1 89 ? -2.653 3.311 7.554 1.00 95.12 89 ARG A 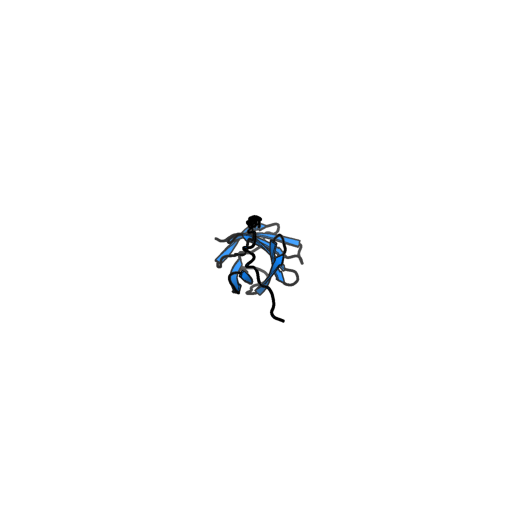O 1
ATOM 673 N N . CYS A 1 90 ? -1.792 2.557 5.621 1.00 96.75 90 CYS A N 1
ATOM 674 C CA . CYS A 1 90 ? -1.055 1.431 6.192 1.00 96.75 90 CYS A CA 1
ATOM 675 C C . CYS A 1 90 ? 0.440 1.657 5.985 1.00 96.75 90 CYS A C 1
ATOM 677 O O . CYS A 1 90 ? 0.854 2.031 4.890 1.00 96.75 90 CYS A O 1
ATOM 679 N N . SER A 1 91 ? 1.262 1.488 7.017 1.00 96.50 91 SER A N 1
ATOM 680 C CA . SER A 1 91 ? 2.677 1.850 6.907 1.00 96.50 91 SER A CA 1
ATOM 681 C C . SER A 1 91 ? 3.612 1.006 7.765 1.00 96.50 91 SER A C 1
ATOM 683 O O . SER A 1 91 ? 3.221 0.317 8.708 1.00 96.50 91 SER A O 1
ATOM 685 N N . SER A 1 92 ? 4.884 1.072 7.389 1.00 95.00 92 SER A N 1
ATOM 686 C CA . SER A 1 92 ? 6.050 0.668 8.170 1.00 95.00 92 SER A CA 1
ATOM 687 C C . SER A 1 92 ? 7.151 1.709 7.921 1.00 95.00 92 SER A C 1
ATOM 689 O O . SER A 1 92 ? 7.012 2.527 7.012 1.00 95.00 92 SER A O 1
ATOM 691 N N . PRO A 1 93 ? 8.267 1.712 8.667 1.00 94.38 93 PRO A N 1
ATOM 692 C CA . PRO A 1 93 ? 9.372 2.621 8.365 1.00 94.38 93 PRO A CA 1
ATOM 693 C C . PRO A 1 93 ? 9.788 2.547 6.884 1.00 94.38 93 PRO A C 1
ATOM 695 O O . PRO A 1 93 ? 10.077 1.461 6.381 1.00 94.38 93 PRO A O 1
ATOM 698 N N . GLY A 1 94 ? 9.773 3.694 6.196 1.00 94.00 94 GLY A N 1
ATOM 699 C CA . GLY A 1 94 ? 10.166 3.839 4.790 1.00 94.00 94 GLY A CA 1
ATOM 700 C C . GLY A 1 94 ? 9.128 3.402 3.749 1.00 94.00 94 GLY A C 1
ATOM 701 O O . GLY A 1 94 ? 9.418 3.503 2.558 1.00 94.00 94 GLY A O 1
ATOM 702 N N . MET A 1 95 ? 7.954 2.915 4.166 1.00 95.56 95 MET A N 1
ATOM 703 C CA . MET A 1 95 ? 6.920 2.369 3.283 1.00 95.56 95 MET A CA 1
ATOM 704 C C . MET A 1 95 ? 5.530 2.851 3.697 1.00 95.56 95 MET A C 1
ATOM 706 O O . MET A 1 95 ? 5.113 2.667 4.844 1.00 95.56 95 MET A O 1
ATOM 710 N N . LEU A 1 96 ? 4.775 3.394 2.747 1.00 96.50 96 LEU A N 1
ATOM 711 C CA . LEU A 1 96 ? 3.444 3.943 2.974 1.00 96.50 96 LEU A CA 1
ATOM 712 C C . LEU A 1 96 ? 2.464 3.476 1.893 1.00 96.50 96 LEU A C 1
ATOM 714 O O . LEU A 1 96 ? 2.750 3.527 0.702 1.00 96.50 96 LEU A O 1
ATOM 718 N N . PHE A 1 97 ? 1.282 3.061 2.333 1.00 96.94 97 PHE A N 1
ATOM 719 C CA . PHE A 1 97 ? 0.135 2.714 1.508 1.00 96.94 97 PHE A CA 1
ATOM 720 C C . PHE A 1 97 ? -0.999 3.669 1.867 1.00 96.94 97 PHE A C 1
ATOM 722 O O . PHE A 1 97 ? -1.459 3.672 3.009 1.00 96.94 97 PHE A O 1
ATOM 729 N N . VAL A 1 98 ? -1.452 4.482 0.917 1.00 95.88 98 VAL A N 1
ATOM 730 C CA . VAL A 1 98 ? -2.614 5.364 1.085 1.00 95.88 98 VAL A CA 1
ATOM 731 C C . VAL A 1 98 ? -3.797 4.723 0.377 1.00 95.88 98 VAL A C 1
ATOM 733 O O . VAL A 1 98 ? -3.831 4.671 -0.853 1.00 95.88 98 VAL A O 1
ATOM 736 N N . ILE A 1 99 ? -4.752 4.216 1.154 1.00 95.12 99 ILE A N 1
ATOM 737 C CA . ILE A 1 99 ? -5.918 3.501 0.632 1.00 95.12 99 ILE A CA 1
ATOM 738 C C . ILE A 1 99 ? -6.900 4.527 0.068 1.00 95.12 99 ILE A C 1
ATOM 740 O O . ILE A 1 99 ? -7.328 5.440 0.779 1.00 95.12 99 ILE A O 1
ATOM 744 N N . ARG A 1 100 ? -7.213 4.413 -1.226 1.00 92.56 100 ARG A N 1
ATOM 745 C CA . ARG A 1 100 ? -8.109 5.343 -1.931 1.00 92.56 100 ARG A CA 1
ATOM 746 C C . ARG A 1 100 ? -9.536 4.823 -1.958 1.00 92.56 100 ARG A C 1
ATOM 748 O O . ARG A 1 100 ? -10.460 5.596 -1.734 1.00 92.56 100 ARG A O 1
ATOM 755 N N . ASP A 1 101 ? -9.692 3.524 -2.187 1.00 92.00 101 ASP A N 1
ATOM 756 C CA . ASP A 1 101 ? -10.956 2.799 -2.118 1.00 92.00 101 ASP A CA 1
ATOM 757 C C . ASP A 1 101 ? -10.697 1.286 -1.953 1.00 92.00 101 ASP A C 1
ATOM 759 O O . ASP A 1 101 ? -9.571 0.859 -1.699 1.00 92.00 101 ASP A O 1
ATOM 763 N N . SER A 1 102 ? -11.742 0.465 -2.111 1.00 94.00 102 SER A N 1
ATOM 764 C CA . SER A 1 102 ? -11.671 -0.991 -1.925 1.00 94.00 102 SER A CA 1
ATOM 765 C C . SER A 1 102 ? -10.748 -1.745 -2.892 1.00 94.00 102 SER A C 1
ATOM 767 O O . SER A 1 102 ? -10.460 -2.917 -2.644 1.00 94.00 102 SER A O 1
ATOM 769 N N . THR A 1 103 ? -10.334 -1.120 -3.992 1.00 96.44 103 THR A N 1
ATOM 770 C CA . THR A 1 103 ? -9.544 -1.719 -5.076 1.00 96.44 103 THR A CA 1
ATOM 771 C C . THR A 1 103 ? -8.371 -0.853 -5.520 1.00 96.44 103 THR A C 1
ATOM 773 O O . THR A 1 103 ? -7.620 -1.301 -6.376 1.00 96.44 103 THR A O 1
ATOM 776 N N . HIS A 1 104 ? -8.171 0.331 -4.936 1.00 96.31 104 HIS A N 1
ATOM 777 C CA . HIS A 1 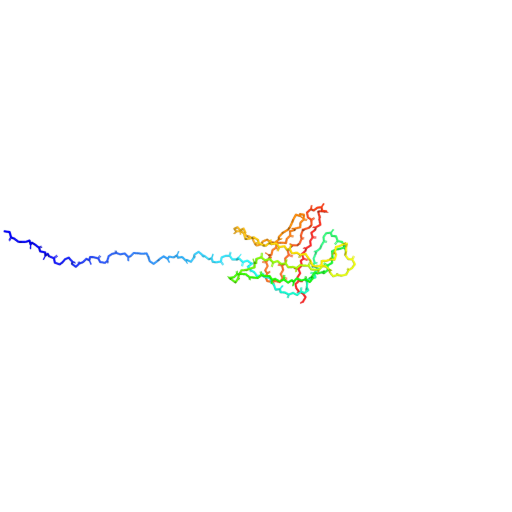104 ? -7.085 1.240 -5.295 1.00 96.31 104 HIS A CA 1
ATOM 778 C C . HIS A 1 104 ? -6.294 1.733 -4.086 1.00 96.31 104 HIS A C 1
ATOM 780 O O . HIS A 1 104 ? -6.851 2.127 -3.054 1.00 96.31 104 HIS A O 1
ATOM 786 N N . TYR A 1 105 ? -4.976 1.820 -4.251 1.00 97.06 105 TYR A N 1
ATOM 787 C CA . TYR A 1 105 ? -4.105 2.510 -3.304 1.00 97.06 105 TYR A CA 1
ATOM 788 C C . TYR A 1 105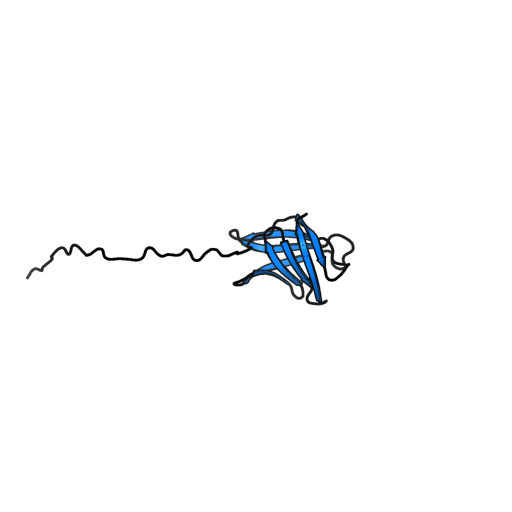 ? -2.908 3.165 -3.989 1.00 97.06 105 TYR A C 1
ATOM 790 O O . TYR A 1 105 ? -2.475 2.766 -5.068 1.00 97.06 105 TYR A O 1
ATOM 798 N N . LEU A 1 106 ? -2.350 4.170 -3.319 1.00 97.25 106 LEU A N 1
ATOM 799 C CA . LEU A 1 106 ? -1.042 4.728 -3.642 1.00 97.25 106 LEU A CA 1
ATOM 800 C C . LEU A 1 106 ? 0.008 4.059 -2.756 1.00 97.25 106 LEU A C 1
ATOM 802 O O . LEU A 1 106 ? -0.093 4.098 -1.530 1.00 97.25 106 LEU A O 1
ATOM 806 N N . TRP A 1 107 ? 1.013 3.463 -3.376 1.00 97.25 107 TRP A N 1
ATOM 807 C CA . TRP A 1 107 ? 2.185 2.898 -2.723 1.00 97.25 107 TRP A CA 1
ATOM 808 C C . TRP A 1 107 ? 3.353 3.867 -2.825 1.00 97.25 107 TRP A C 1
ATOM 810 O O . TRP A 1 107 ? 3.625 4.399 -3.901 1.00 97.25 107 TRP A O 1
ATOM 820 N N . ILE A 1 108 ? 4.052 4.085 -1.716 1.00 96.69 108 ILE A N 1
ATOM 821 C CA . ILE A 1 108 ? 5.194 4.990 -1.626 1.00 96.69 108 ILE A CA 1
ATOM 822 C C . ILE A 1 108 ? 6.314 4.276 -0.873 1.00 96.69 108 ILE A C 1
ATOM 824 O O . ILE A 1 108 ? 6.141 3.845 0.268 1.00 96.69 108 ILE A O 1
ATOM 828 N N . ASN A 1 109 ? 7.477 4.183 -1.505 1.00 95.19 109 ASN A N 1
ATOM 829 C CA . ASN A 1 109 ? 8.734 3.862 -0.854 1.00 95.19 109 ASN A CA 1
ATOM 830 C C . ASN A 1 109 ? 9.490 5.169 -0.601 1.00 95.19 109 ASN A C 1
ATOM 832 O O . ASN A 1 109 ? 10.188 5.689 -1.474 1.00 95.19 109 ASN A O 1
ATOM 836 N N . GLU A 1 110 ? 9.337 5.697 0.609 1.00 94.31 110 GLU A N 1
ATOM 837 C CA . GLU A 1 110 ? 9.891 6.991 1.021 1.00 94.31 110 GLU A CA 1
ATOM 838 C C . GLU A 1 110 ? 11.425 6.983 1.042 1.00 94.31 110 GLU A C 1
ATOM 840 O O . GLU A 1 110 ? 12.056 8.025 0.892 1.00 94.31 110 GLU A O 1
ATOM 845 N N . THR A 1 111 ? 12.040 5.806 1.197 1.00 93.56 111 THR A N 1
ATOM 846 C CA . THR A 1 111 ? 13.505 5.664 1.258 1.00 93.56 111 THR A CA 1
ATOM 847 C C . THR A 1 111 ? 14.164 5.972 -0.084 1.00 93.56 111 THR A C 1
ATOM 849 O O . THR A 1 111 ? 15.278 6.492 -0.122 1.00 93.56 111 THR A O 1
ATOM 852 N N . TYR A 1 112 ? 13.483 5.642 -1.181 1.00 92.88 112 TYR A N 1
ATOM 853 C CA . TYR A 1 112 ? 14.016 5.766 -2.538 1.00 92.88 112 TYR A CA 1
ATOM 854 C C . TYR A 1 112 ? 13.233 6.752 -3.409 1.00 92.88 112 TYR A C 1
ATOM 856 O O . TYR A 1 112 ? 13.501 6.826 -4.605 1.00 92.88 112 TYR A O 1
ATOM 864 N N . ASP A 1 113 ? 12.281 7.487 -2.825 1.00 95.38 113 ASP A N 1
ATOM 865 C CA . ASP A 1 113 ? 11.391 8.416 -3.535 1.00 95.38 113 ASP A CA 1
ATOM 866 C C . ASP A 1 113 ? 10.664 7.749 -4.723 1.00 95.38 113 ASP A C 1
ATOM 868 O O . ASP A 1 113 ? 10.528 8.298 -5.818 1.00 95.38 113 ASP A O 1
ATOM 872 N N . ILE A 1 114 ? 10.224 6.502 -4.520 1.00 95.75 114 ILE A N 1
ATOM 873 C CA . ILE A 1 114 ? 9.471 5.736 -5.519 1.00 95.75 114 ILE A CA 1
ATOM 874 C C . ILE A 1 114 ? 8.000 5.742 -5.126 1.00 95.75 114 ILE A C 1
ATOM 876 O O . ILE A 1 114 ? 7.664 5.476 -3.974 1.00 95.75 114 ILE A O 1
ATOM 880 N N . PHE A 1 115 ? 7.116 5.976 -6.090 1.00 96.75 115 PHE A N 1
ATOM 881 C CA . PHE A 1 115 ? 5.679 5.865 -5.901 1.00 96.75 115 PHE A CA 1
ATOM 882 C C . PHE A 1 115 ? 5.001 5.201 -7.096 1.00 96.75 115 PHE A C 1
ATOM 884 O O . PHE A 1 115 ? 5.456 5.302 -8.240 1.00 96.75 115 PHE A O 1
ATOM 891 N N . ALA A 1 116 ? 3.897 4.520 -6.811 1.00 97.81 116 ALA A N 1
ATOM 892 C CA . ALA A 1 116 ? 3.060 3.891 -7.814 1.00 97.81 116 ALA A CA 1
ATOM 893 C C . ALA A 1 116 ? 1.609 3.785 -7.350 1.00 97.81 116 ALA A C 1
ATOM 895 O O . ALA A 1 116 ? 1.336 3.511 -6.180 1.00 97.81 116 ALA A O 1
ATOM 896 N N . GLU A 1 117 ? 0.684 3.988 -8.276 1.00 98.19 117 GLU A N 1
ATOM 897 C CA . GLU A 1 117 ? -0.734 3.716 -8.067 1.00 98.19 117 GLU A CA 1
ATOM 898 C C . GLU A 1 117 ? -1.021 2.272 -8.452 1.00 98.19 117 GLU A C 1
ATOM 900 O O . GLU A 1 117 ? -0.534 1.788 -9.472 1.00 98.19 117 GLU A O 1
ATOM 905 N N . PHE A 1 118 ? -1.808 1.591 -7.631 1.00 98.38 118 PHE A N 1
ATOM 906 C CA . PHE A 1 118 ? -2.152 0.189 -7.799 1.00 98.38 118 PHE A CA 1
ATOM 907 C C . PHE A 1 118 ? -3.663 0.012 -7.904 1.00 98.38 118 PHE A C 1
ATOM 909 O O . PHE A 1 118 ? -4.411 0.678 -7.184 1.00 98.38 118 PHE A O 1
ATOM 916 N N . GLU A 1 119 ? -4.084 -0.928 -8.748 1.00 98.00 119 GLU A N 1
ATOM 917 C CA . GLU A 1 119 ? -5.468 -1.392 -8.883 1.00 98.00 119 GLU A CA 1
ATOM 918 C C . GLU A 1 119 ? -5.530 -2.917 -8.741 1.00 98.00 119 GLU A C 1
ATOM 920 O O . GLU A 1 119 ? -4.582 -3.621 -9.095 1.00 98.00 119 GLU A O 1
ATOM 925 N N . LEU A 1 120 ? -6.628 -3.419 -8.179 1.00 97.69 120 LEU A N 1
ATOM 926 C CA . LEU A 1 120 ? -6.930 -4.846 -8.105 1.00 97.69 120 LEU A CA 1
ATOM 927 C C . LEU A 1 120 ? -7.218 -5.412 -9.506 1.00 97.69 120 LEU A C 1
ATOM 929 O O . LEU A 1 120 ? -8.104 -4.901 -10.187 1.00 97.69 120 LEU A O 1
ATOM 933 N N . GLU A 1 121 ? -6.515 -6.482 -9.887 1.00 93.88 121 GLU A N 1
ATOM 934 C CA . GLU A 1 121 ? -6.750 -7.224 -11.142 1.00 93.88 121 GLU A CA 1
ATOM 935 C C . GLU A 1 121 ? -8.118 -7.932 -11.192 1.00 93.88 121 GLU A C 1
ATOM 937 O O . GLU A 1 121 ? -8.557 -8.494 -10.155 1.00 93.88 121 GLU A O 1
#

=== Feature glossary ===
A reading guide for the features in this record.

Start from the sequence.

  · Sequence gives the chain of amino acids in standard one-letter code (A=alanine, C=cysteine, …, Y=tyrosine), read N→C. It is the only feature that is directly encoded by the gene; all structural features are derived from the folded form of this sequence.

Fold it, and you get atomic coordinates and the backbone conformation that goes with them.

  · Structure coordinates are given as an mmCIF _atom_site loop: one row per atom with element, residue name, chain id, sequence number, and x/y/z position in Å. Only the four main-chain atoms per residue are included here; side chains are omitted to keep the record compact.

  · Backbone dihedral angles. Every residue except chain termini has a φ (preceding-C → N → Cα → C) and a ψ (N → Cα → C → next-N). They are reported in degrees following the IUPAC sign convention. Secondary structure is essentially a statement about which (φ, ψ) basin each residue occupies.

  · Eight-state secondary structure (DSSP): H is the canonical α-helix, G the tighter 3₁₀-helix, I the wider π-helix; E/B are β-structure, T and S are turns and bends, and '-' is everything else. DSSP derives these from the pattern of main-chain N–H···O=C hydrogen bonds, not from the sequence.

  · SS3 is a coarse helix/strand/coil call (letters a/b/c) made by the P-SEA algorithm from inter-Cα distances and dihedrals. It is less detailed than DSSP but needs only Cα positions.

Summarize the fold with a handful of shape descriptors and a per-residue structural alphabet.

  · Radius of gyration (Rg) is the root-mean-square distance of Cα atoms from their centroid — a single number for overall size and compactness. A globular domain of N residues has Rg ≈ 2.2·N^0.38 Å; an extended or disordered chain has a much larger Rg. The Cα contact count is the number of residue pairs whose Cα atoms are within 8 Å and are more than four positions apart in sequence — a standard proxy for tertiary packing density. The bounding box is the smallest axis-aligned box enclosing all Cα atoms.

  · 3Di is Foldseek's structural alphabet. Each residue is assigned one of twenty discrete states based on how its Cα sits relative to its spatial (not sequential) neighbors. Aligning 3Di strings finds structural homologs roughly as well as full 3D superposition, but orders of magnitude faster.

  · Solvent-accessible surface area (SASA) is the area in Å² traced out by the centre of a 1.4 Å probe sphere (a water molecule) rolled over the protein's van der Waals surface (Shrake–Rupley / Lee–Richards construction). Buried residues have near-zero SASA; fully exposed residues can exceed 200 Å². The total SASA scales roughly with the number of surface residues.

Ask how reliable the model is.

  · For AlphaFold models, the B-factor field carries pLDDT — the model's own estimate of local accuracy on a 0–100 scale. Regions with pLDDT<50 should be treated as essentially unmodeled; they often correspond to intrinsically disordered segments.

  · For experimental (PDB) structures, the B-factor (temperature factor) quantifies the positional spread of each atom in the crystal — a combination of thermal vibration and static disorder — in units of Å². High B-factors mark flexible loops or poorly resolved regions; low B-factors mark the rigid, well-ordered core.

  · Predicted Aligned Error (PAE) is an AlphaFold confidence matrix: entry (i, j) is the expected error in the position of residue j, in ångströms, when the prediction is superimposed on the true structure at residue i. Low PAE within a block of residues means that block is internally rigid and well-predicted; high PAE between two blocks means their relative placement is uncertain even if each block individually is confident.

Place it in context: what it resembles, what it is annotated as, and how it looks.

  · Structural nearest neighbors (via Foldseek easy-search vs the PDB). Reported per hit: target PDB id, E-value, and alignment TM-score. A TM-score above ~0.5 is the conventional threshold for 'same fold'.

  · Functional annotations link the protein to curated databases. InterPro entries identify conserved domains and families by matching the sequence against member-database signatures (Pfam, PROSITE, CDD, …). Gene Ontology (GO) terms describe molecular function, biological process, and cellular component in a controlled vocabulary. CATH places the structure in a hierarchical fold classification (Class/Architecture/Topology/Homologous-superfamily). The organism is the source species.

  · The contact map is a binary N×N matrix image: pixel (i, j) is dark where Cα_i and Cα_j are within 8 Å and |i−j|>4. Because the |i−j|>4 filter removes local helical contacts, off-diagonal stripes parallel to the main diagonal indicate parallel β-sheets; stripes perpendicular to it indicate antiparallel β-sheets. The Ramachandran plot scatters every residue's (φ, ψ) pair against the sterically allowed regions. The PAE heatmap renders the predicted-aligned-error matrix.

  · Six re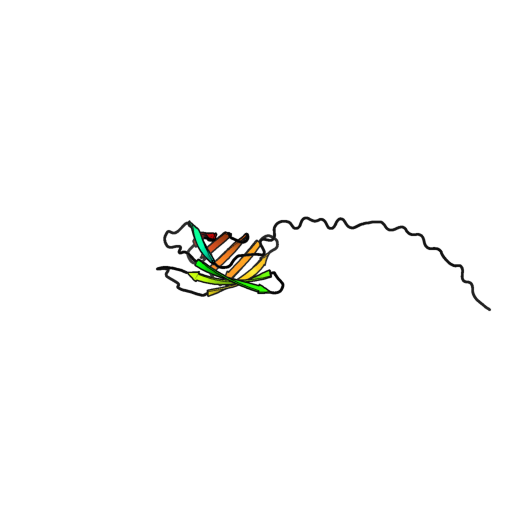ndered views show the 3D structure from the faces of a cube — i.e. along ±x, ±y, ±z. Rendering representation is drawn randomly per protein from cartoon (secondary-structure ribbons), sticks (backbone bonds), or molecular surface; coloring is either N→C rainbow (blue at the N-terminus through red at the C-terminus) or one color per chain.